Protein AF-A0A9P0PXV8-F1 (afdb_monomer)

pLDDT: mean 83.49, std 12.85, range [47.47, 96.5]

Radius of gyration: 13.32 Å; Cα contacts (8 Å, |Δi|>4): 27; chains: 1; bounding box: 32×25×34 Å

Secondary structure (DSSP, 8-state):
---------------SS---HHHHHHHHHHHHHHTT--GGG---------HHHHTTGGG-

Solvent-accessible surface area (backbone atoms only — not comparable to full-atom values): 4216 Å² total; per-residue (Å²): 132,86,82,82,85,83,89,78,87,89,78,87,81,86,75,89,85,65,72,44,26,68,60,51,48,50,57,51,51,52,51,29,59,76,68,70,46,65,73,85,73,63,89,78,87,84,71,94,68,46,76,49,51,47,73,40,63,84,78,110

Sequence (60 aa):
MNQEIYEELLFARTLITDTKGESIFHVLKDYFIEKAIPLSNIISVATDGAPAMVDVIVDL

Mean predicted aligned error: 6.28 Å

Structure (mmCIF, N/CA/C/O backbone):
data_AF-A0A9P0PXV8-F1
#
_entry.id   AF-A0A9P0PXV8-F1
#
loop_
_atom_site.group_PDB
_atom_site.id
_atom_site.type_symbol
_atom_site.label_atom_id
_atom_site.label_alt_id
_atom_site.label_comp_id
_atom_site.label_asym_id
_atom_site.label_entity_id
_atom_site.label_seq_id
_atom_site.pdbx_PDB_ins_code
_atom_site.Cartn_x
_atom_site.Cartn_y
_atom_site.Cartn_z
_atom_site.occupancy
_atom_site.B_iso_or_equiv
_atom_site.auth_seq_id
_atom_site.auth_comp_id
_atom_site.auth_asym_id
_atom_site.auth_atom_id
_atom_site.pdbx_PDB_model_num
ATOM 1 N N . MET A 1 1 ? -20.204 16.049 17.892 1.00 53.25 1 MET A N 1
ATOM 2 C CA . MET A 1 1 ? -18.782 15.682 18.038 1.00 53.25 1 MET A CA 1
ATOM 3 C C . MET A 1 1 ? -18.189 15.799 16.651 1.00 53.25 1 MET A C 1
ATOM 5 O O . MET A 1 1 ? -18.673 15.101 15.770 1.00 53.25 1 MET A O 1
ATOM 9 N N . ASN A 1 2 ? -17.263 16.727 16.424 1.00 70.19 2 ASN A N 1
ATOM 10 C CA . ASN A 1 2 ? -16.574 16.803 15.139 1.00 70.19 2 ASN A CA 1
ATOM 11 C C . ASN A 1 2 ? -15.554 15.667 15.120 1.00 70.19 2 ASN A C 1
ATOM 13 O O . ASN A 1 2 ? -14.694 15.611 15.995 1.00 70.19 2 ASN A O 1
ATOM 17 N N . GLN A 1 3 ? -15.709 14.724 14.195 1.00 76.62 3 GLN A N 1
ATOM 18 C CA . GLN A 1 3 ? -14.666 13.742 13.930 1.00 76.62 3 GLN A CA 1
ATOM 19 C C . GLN A 1 3 ? -13.611 14.442 13.082 1.00 76.62 3 GLN A C 1
ATOM 21 O O . GLN A 1 3 ? -13.885 14.837 11.951 1.00 76.62 3 GLN A O 1
ATOM 26 N N . GLU A 1 4 ? -12.441 14.664 13.667 1.00 86.31 4 GLU A N 1
ATOM 27 C CA . GLU A 1 4 ? -11.291 15.193 12.944 1.00 86.31 4 GLU A CA 1
ATOM 28 C C . GLU A 1 4 ? -10.645 14.050 12.154 1.00 86.31 4 GLU A C 1
ATOM 30 O O . GLU A 1 4 ? -10.454 12.949 12.673 1.00 86.31 4 GLU A O 1
ATOM 35 N N . ILE A 1 5 ? -10.376 14.303 10.873 1.00 84.81 5 ILE A N 1
ATOM 36 C CA . ILE A 1 5 ? -9.642 13.390 9.998 1.00 84.81 5 ILE A CA 1
ATOM 37 C C . ILE A 1 5 ? -8.185 13.839 10.027 1.00 84.81 5 ILE A C 1
ATOM 39 O O . ILE A 1 5 ? -7.903 15.011 9.776 1.00 84.81 5 ILE A O 1
ATOM 43 N N . TYR A 1 6 ? -7.278 12.908 10.308 1.00 88.62 6 TYR A N 1
ATOM 44 C CA . TYR A 1 6 ? -5.840 13.148 10.275 1.00 88.62 6 TYR A CA 1
ATOM 45 C C . TYR A 1 6 ? -5.205 12.338 9.150 1.00 88.62 6 TYR A C 1
ATOM 47 O O . TYR A 1 6 ? -5.604 11.204 8.884 1.00 88.62 6 TYR A O 1
ATOM 55 N N . GLU A 1 7 ? -4.223 12.943 8.491 1.00 90.94 7 GLU A N 1
ATOM 56 C CA . GLU A 1 7 ? -3.400 12.292 7.479 1.00 90.94 7 GLU A CA 1
ATOM 57 C C . GLU A 1 7 ? -2.083 11.844 8.117 1.00 90.94 7 GLU A C 1
ATOM 59 O O . GLU A 1 7 ? -1.414 12.628 8.791 1.00 90.94 7 GLU A O 1
ATOM 64 N N . GLU A 1 8 ? -1.706 10.584 7.901 1.00 91.62 8 GLU A N 1
ATOM 65 C CA . GLU A 1 8 ? -0.470 10.006 8.424 1.00 91.62 8 GLU A CA 1
ATOM 66 C C . GLU A 1 8 ? 0.249 9.189 7.346 1.00 91.62 8 GLU A C 1
ATOM 68 O O . GLU A 1 8 ? -0.363 8.409 6.612 1.00 91.62 8 GLU A O 1
ATOM 73 N N . LEU A 1 9 ? 1.577 9.324 7.281 1.00 92.75 9 LEU A N 1
ATOM 74 C CA . LEU A 1 9 ? 2.418 8.476 6.441 1.00 92.75 9 LEU A CA 1
ATOM 75 C C . LEU A 1 9 ? 2.731 7.171 7.181 1.00 92.75 9 LEU A C 1
ATOM 77 O O . LEU A 1 9 ? 3.590 7.135 8.059 1.00 92.75 9 LEU A O 1
ATOM 81 N N . LEU A 1 10 ? 2.062 6.084 6.794 1.00 91.44 10 LEU A N 1
ATOM 82 C CA . LEU A 1 10 ? 2.236 4.777 7.435 1.00 91.44 10 LEU A CA 1
ATOM 83 C C . LEU A 1 10 ? 3.577 4.109 7.091 1.00 91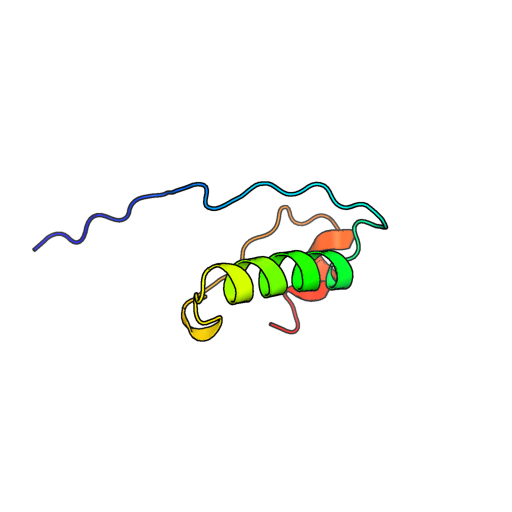.44 10 LEU A C 1
ATOM 85 O O . LEU A 1 10 ? 4.188 3.459 7.947 1.00 91.44 10 LEU A O 1
ATOM 89 N N . PHE A 1 11 ? 4.030 4.221 5.837 1.00 93.19 11 PHE A N 1
ATOM 90 C CA . PHE A 1 11 ? 5.290 3.624 5.393 1.00 93.19 11 PHE A CA 1
ATOM 91 C C . PHE A 1 11 ? 5.834 4.217 4.092 1.00 93.19 11 PHE A C 1
ATOM 93 O O . PHE A 1 11 ? 5.107 4.797 3.292 1.00 93.19 11 PHE A O 1
ATOM 100 N N . ALA A 1 12 ? 7.124 3.968 3.863 1.00 93.62 12 ALA A N 1
ATOM 101 C CA . ALA A 1 12 ? 7.787 4.091 2.572 1.00 93.62 12 ALA A CA 1
ATOM 102 C C . ALA A 1 12 ? 8.680 2.856 2.371 1.00 93.62 12 ALA A C 1
ATOM 104 O O . ALA A 1 12 ? 9.474 2.514 3.249 1.00 93.62 12 ALA A O 1
ATOM 105 N N . ARG A 1 13 ? 8.532 2.156 1.242 1.00 90.94 13 ARG A N 1
ATOM 106 C CA . ARG A 1 13 ? 9.324 0.964 0.897 1.00 90.94 13 ARG A CA 1
ATOM 107 C C . ARG A 1 13 ? 9.895 1.107 -0.509 1.00 90.94 13 ARG A C 1
ATOM 109 O O . ARG A 1 13 ? 9.199 1.550 -1.417 1.00 90.94 13 ARG A O 1
ATOM 116 N N . THR A 1 14 ? 11.147 0.698 -0.684 1.00 91.44 14 THR A N 1
ATOM 117 C CA . THR A 1 14 ? 11.785 0.620 -2.002 1.00 91.44 14 THR A CA 1
ATOM 118 C C . THR A 1 14 ? 11.333 -0.648 -2.722 1.00 91.44 14 THR A C 1
ATOM 120 O O . THR A 1 14 ? 11.412 -1.738 -2.156 1.00 91.44 14 THR A O 1
ATOM 123 N N . LEU A 1 15 ? 10.900 -0.514 -3.975 1.00 89.56 15 LEU A N 1
ATOM 124 C CA . LEU A 1 15 ? 10.605 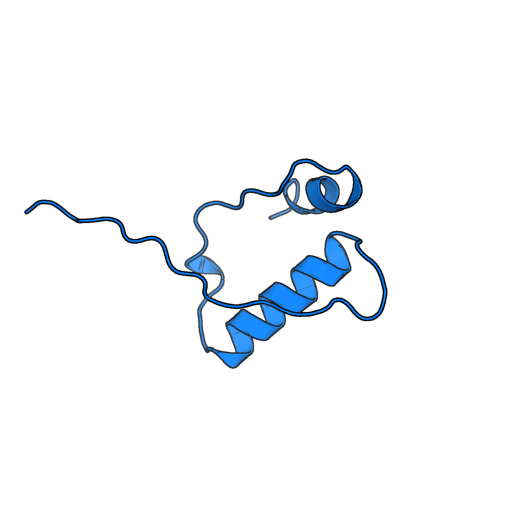-1.649 -4.850 1.00 89.56 15 LEU A CA 1
ATOM 125 C C . LEU A 1 15 ? 11.911 -2.169 -5.460 1.00 89.56 15 LEU A C 1
ATOM 127 O O . LEU A 1 15 ? 12.673 -1.400 -6.041 1.00 89.56 15 LEU A O 1
ATOM 131 N N . ILE A 1 16 ? 12.185 -3.464 -5.295 1.00 88.62 16 ILE A N 1
ATOM 132 C CA . ILE A 1 16 ? 13.461 -4.073 -5.709 1.00 88.62 16 ILE A CA 1
ATOM 133 C C . ILE A 1 16 ? 13.409 -4.570 -7.163 1.00 88.62 16 ILE A C 1
ATOM 135 O O . ILE A 1 16 ? 14.439 -4.613 -7.832 1.00 88.62 16 ILE A O 1
ATOM 139 N N . THR A 1 17 ? 12.231 -4.963 -7.649 1.00 85.94 17 THR A N 1
ATOM 140 C CA . THR A 1 17 ? 12.067 -5.693 -8.914 1.00 85.94 17 THR A CA 1
ATOM 141 C C . THR A 1 17 ? 11.548 -4.809 -10.043 1.00 85.94 17 THR A C 1
ATOM 143 O O . THR A 1 17 ? 12.281 -4.503 -10.980 1.00 85.94 17 THR A O 1
ATOM 146 N N . ASP A 1 18 ? 10.285 -4.406 -9.968 1.00 86.94 18 ASP A N 1
ATOM 147 C CA . ASP A 1 18 ? 9.601 -3.598 -10.970 1.00 86.94 18 ASP A CA 1
ATOM 148 C C . ASP A 1 18 ? 8.593 -2.644 -10.312 1.00 86.94 18 ASP A C 1
ATOM 150 O O . ASP A 1 18 ? 8.409 -2.637 -9.094 1.00 86.94 18 ASP A O 1
ATOM 154 N N . THR A 1 19 ? 7.970 -1.800 -11.132 1.00 86.25 19 THR A N 1
ATOM 155 C CA . THR A 1 19 ? 6.927 -0.852 -10.720 1.00 86.25 19 THR A CA 1
ATOM 156 C C . THR A 1 19 ? 5.548 -1.294 -11.202 1.00 86.25 19 THR A C 1
ATOM 158 O O . THR A 1 19 ? 4.692 -0.449 -11.453 1.00 86.25 19 THR A O 1
ATOM 161 N N . LYS A 1 20 ? 5.333 -2.598 -11.425 1.00 84.81 20 LYS A N 1
ATOM 162 C CA . LYS A 1 20 ? 4.012 -3.099 -11.814 1.00 84.81 20 LYS A CA 1
ATOM 163 C C . LYS A 1 20 ? 3.076 -3.012 -10.621 1.00 84.81 20 LYS A C 1
ATOM 165 O O . LYS A 1 20 ? 3.485 -3.288 -9.490 1.00 84.81 20 LYS A O 1
ATOM 170 N N . GLY A 1 21 ? 1.807 -2.719 -10.886 1.00 82.31 21 GLY A N 1
ATOM 171 C CA . GLY A 1 21 ? 0.793 -2.674 -9.841 1.00 82.31 21 GLY A CA 1
ATOM 172 C C . GLY A 1 21 ? 0.772 -3.942 -8.976 1.00 82.31 21 GLY A C 1
ATOM 173 O O . GLY A 1 21 ? 0.683 -3.829 -7.759 1.00 82.31 21 GLY A O 1
ATOM 174 N N . GLU A 1 22 ? 0.913 -5.140 -9.561 1.00 85.31 22 GLU A N 1
ATOM 175 C CA . GLU A 1 22 ? 0.916 -6.408 -8.808 1.00 85.31 22 GLU A CA 1
ATOM 176 C C . GLU A 1 22 ? 2.036 -6.458 -7.752 1.00 85.31 22 GLU A C 1
ATOM 178 O O . GLU A 1 22 ? 1.792 -6.792 -6.591 1.00 85.31 22 GLU A O 1
ATOM 183 N N . SER A 1 23 ? 3.266 -6.092 -8.125 1.00 87.75 23 SER A N 1
ATOM 184 C CA . SER A 1 23 ? 4.408 -6.033 -7.202 1.00 87.75 23 SER A CA 1
ATOM 185 C C . SER A 1 23 ? 4.165 -5.025 -6.078 1.00 87.75 23 SER A C 1
ATOM 187 O O . SER A 1 23 ? 4.490 -5.279 -4.919 1.00 87.75 23 SER A O 1
ATOM 189 N N . ILE A 1 24 ? 3.543 -3.893 -6.406 1.00 88.50 24 ILE A N 1
ATOM 190 C CA . ILE A 1 24 ? 3.206 -2.835 -5.448 1.00 88.50 24 ILE A CA 1
ATOM 191 C C . ILE A 1 24 ? 2.130 -3.303 -4.470 1.00 88.50 24 ILE A C 1
ATOM 193 O O . ILE A 1 24 ? 2.266 -3.094 -3.263 1.00 88.50 24 ILE A O 1
ATOM 197 N N . PHE A 1 25 ? 1.099 -3.985 -4.968 1.00 87.94 25 PHE A N 1
ATOM 198 C CA . PHE A 1 25 ? 0.050 -4.562 -4.137 1.00 87.94 25 PHE A CA 1
ATOM 199 C C . PHE A 1 25 ? 0.609 -5.591 -3.153 1.00 87.94 25 PHE A C 1
ATOM 201 O O . PHE A 1 25 ? 0.255 -5.553 -1.976 1.00 87.94 25 PHE A O 1
ATOM 208 N N . HIS A 1 26 ? 1.521 -6.465 -3.588 1.00 90.50 26 HIS A N 1
ATOM 209 C CA . HIS A 1 26 ? 2.173 -7.417 -2.687 1.00 90.50 26 HIS A CA 1
ATOM 210 C C . HIS A 1 26 ? 2.942 -6.711 -1.564 1.00 90.50 26 HIS A C 1
ATOM 212 O O . HIS A 1 26 ? 2.763 -7.049 -0.397 1.00 90.50 26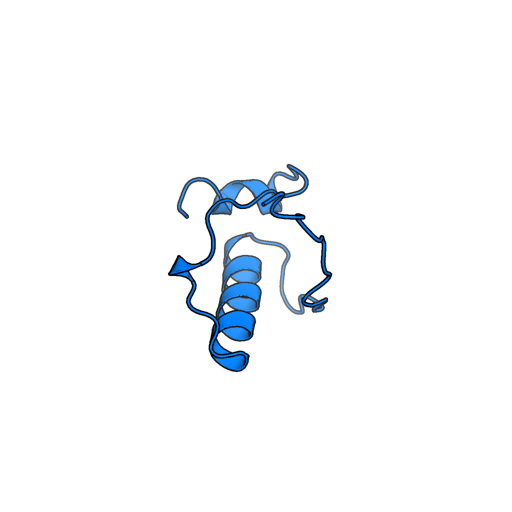 HIS A O 1
ATOM 218 N N . VAL A 1 27 ? 3.711 -5.665 -1.884 1.00 92.44 27 VAL A N 1
ATOM 219 C CA . VAL A 1 27 ? 4.447 -4.876 -0.880 1.00 92.44 27 VAL A CA 1
ATOM 220 C C . VAL A 1 27 ? 3.506 -4.193 0.124 1.00 92.44 27 VAL A C 1
ATOM 222 O O . VAL A 1 27 ? 3.794 -4.176 1.325 1.00 92.44 27 VAL A O 1
ATOM 225 N N . LEU A 1 28 ? 2.372 -3.656 -0.338 1.00 91.69 28 LEU A N 1
ATOM 226 C CA . LEU A 1 28 ? 1.330 -3.084 0.522 1.00 91.69 28 LEU A CA 1
ATOM 227 C C . LEU A 1 28 ? 0.696 -4.158 1.420 1.00 91.69 28 LEU A C 1
ATOM 229 O O . LEU A 1 28 ? 0.596 -3.974 2.633 1.00 91.69 28 LEU A O 1
ATOM 233 N N . LYS A 1 29 ? 0.288 -5.287 0.836 1.00 92.00 29 LYS A N 1
ATOM 234 C CA . LYS A 1 29 ? -0.352 -6.404 1.541 1.00 92.00 29 LYS A CA 1
ATOM 235 C C . LYS A 1 29 ? 0.552 -6.974 2.629 1.00 92.00 29 LYS A C 1
ATOM 237 O O . LYS A 1 29 ? 0.092 -7.164 3.754 1.00 92.00 29 LYS A O 1
ATOM 242 N N . ASP A 1 30 ? 1.828 -7.184 2.326 1.00 94.25 30 ASP A N 1
ATOM 243 C CA . ASP A 1 30 ? 2.811 -7.681 3.288 1.00 94.25 30 ASP A CA 1
ATOM 244 C C . ASP A 1 30 ? 3.003 -6.700 4.449 1.00 94.25 30 ASP A C 1
ATOM 246 O O . ASP A 1 30 ? 3.063 -7.121 5.604 1.00 94.25 30 ASP A O 1
ATOM 250 N N . TYR A 1 31 ? 3.017 -5.387 4.180 1.00 94.56 31 TYR A N 1
ATOM 251 C CA . TYR A 1 31 ? 3.045 -4.374 5.239 1.00 94.56 31 TYR A CA 1
ATOM 252 C C . TYR A 1 31 ? 1.811 -4.461 6.150 1.00 94.56 31 TYR A C 1
ATOM 254 O O . TYR A 1 31 ? 1.950 -4.426 7.373 1.00 94.56 31 TYR A O 1
ATOM 262 N N . PHE A 1 32 ? 0.611 -4.610 5.584 1.00 94.75 32 PHE A N 1
ATOM 263 C CA . PHE A 1 32 ? -0.626 -4.731 6.363 1.00 94.75 32 PHE A CA 1
ATOM 264 C C . PHE A 1 32 ? -0.627 -5.994 7.230 1.00 94.75 32 PHE A C 1
ATOM 266 O O . PHE A 1 32 ? -0.966 -5.924 8.411 1.00 94.75 32 PHE A O 1
ATOM 273 N N . ILE A 1 33 ? -0.172 -7.127 6.685 1.00 95.44 33 ILE A N 1
ATOM 274 C CA . ILE A 1 33 ? -0.008 -8.377 7.440 1.00 95.44 33 ILE A CA 1
ATOM 275 C C . ILE A 1 33 ? 0.998 -8.189 8.583 1.00 95.44 33 ILE A C 1
ATOM 277 O O . ILE A 1 33 ? 0.691 -8.542 9.720 1.00 95.44 33 ILE A O 1
ATOM 281 N N . GLU A 1 34 ? 2.164 -7.590 8.316 1.00 96.50 34 GLU A N 1
ATOM 282 C CA . GLU A 1 34 ? 3.205 -7.325 9.324 1.00 96.50 34 GLU A CA 1
ATOM 283 C C . GLU A 1 34 ? 2.679 -6.467 10.484 1.00 96.50 34 GLU A C 1
ATOM 285 O O . GLU A 1 34 ? 3.017 -6.703 11.644 1.00 96.50 34 GLU A O 1
ATOM 290 N N . LYS A 1 35 ? 1.833 -5.475 10.184 1.00 95.31 35 LYS A N 1
ATOM 291 C CA . LYS A 1 35 ? 1.230 -4.582 11.185 1.00 95.31 35 LYS A CA 1
ATOM 292 C C . LYS A 1 35 ? -0.080 -5.102 11.773 1.00 95.31 35 LYS A C 1
ATOM 294 O O . LYS A 1 35 ? -0.673 -4.409 12.595 1.00 95.31 35 LYS A O 1
ATOM 299 N N . ALA A 1 36 ? -0.523 -6.297 11.377 1.00 96.50 36 ALA A N 1
ATOM 300 C CA . ALA A 1 36 ? -1.826 -6.855 11.732 1.00 96.50 36 ALA A CA 1
ATOM 301 C C . ALA A 1 36 ? -2.999 -5.895 11.428 1.00 96.50 36 ALA A C 1
ATOM 303 O O . ALA A 1 36 ? -3.982 -5.843 12.167 1.00 96.50 36 ALA A O 1
ATOM 304 N N . ILE A 1 37 ? -2.894 -5.132 10.335 1.00 94.25 37 ILE A N 1
ATOM 305 C CA . ILE A 1 37 ? -3.938 -4.229 9.843 1.00 94.25 37 ILE A CA 1
ATOM 306 C C . ILE A 1 37 ? -4.807 -5.009 8.847 1.00 94.25 37 ILE A C 1
ATOM 308 O O . ILE A 1 37 ? -4.303 -5.448 7.811 1.00 94.25 37 ILE A O 1
ATOM 312 N N . PRO A 1 38 ? -6.113 -5.192 9.107 1.00 94.56 38 PRO A N 1
ATOM 313 C CA . PRO A 1 38 ? -7.007 -5.824 8.146 1.00 94.56 38 PRO A CA 1
ATOM 314 C C . PRO A 1 38 ? -7.107 -5.011 6.851 1.00 94.56 38 PRO A C 1
ATOM 316 O O . PRO A 1 38 ? -7.368 -3.809 6.888 1.00 94.56 38 PRO A O 1
ATOM 319 N N . LEU A 1 39 ? -6.984 -5.673 5.695 1.00 90.50 39 LEU A N 1
ATOM 320 C CA . LEU A 1 39 ? -7.217 -5.031 4.392 1.00 90.50 39 LEU A CA 1
ATOM 321 C C . LEU A 1 39 ? -8.640 -4.467 4.264 1.00 90.50 39 LEU A C 1
ATOM 323 O O . LEU A 1 39 ? -8.838 -3.474 3.578 1.00 90.50 39 LEU A O 1
ATOM 327 N N . SER A 1 40 ? -9.611 -5.038 4.985 1.00 91.88 40 SER A N 1
ATOM 328 C CA . SER A 1 40 ? -10.995 -4.548 5.050 1.00 91.88 40 SER A CA 1
ATOM 329 C C . SER A 1 40 ? -11.136 -3.127 5.607 1.00 91.88 40 SER A C 1
ATOM 331 O O . SER A 1 40 ? -12.221 -2.560 5.538 1.00 91.88 40 SER A O 1
ATOM 333 N N . ASN A 1 41 ? -10.075 -2.558 6.186 1.00 90.94 41 ASN A N 1
ATOM 334 C CA . ASN A 1 41 ? -10.063 -1.166 6.634 1.00 90.94 41 ASN A CA 1
ATOM 335 C C . ASN A 1 41 ? -9.833 -0.178 5.477 1.00 90.94 41 ASN A C 1
ATOM 337 O O . ASN A 1 41 ? -10.066 1.018 5.647 1.00 90.94 41 ASN A O 1
ATOM 341 N N . ILE A 1 42 ? -9.358 -0.650 4.320 1.00 89.19 42 ILE A N 1
ATOM 342 C CA . ILE A 1 42 ? -9.167 0.179 3.130 1.00 89.19 42 ILE A CA 1
ATOM 343 C C . ILE A 1 42 ? -10.540 0.440 2.509 1.00 89.19 42 ILE A C 1
ATOM 345 O O . ILE A 1 42 ? -11.208 -0.479 2.048 1.00 89.19 42 ILE A O 1
ATOM 349 N N . ILE A 1 43 ? -10.955 1.707 2.500 1.00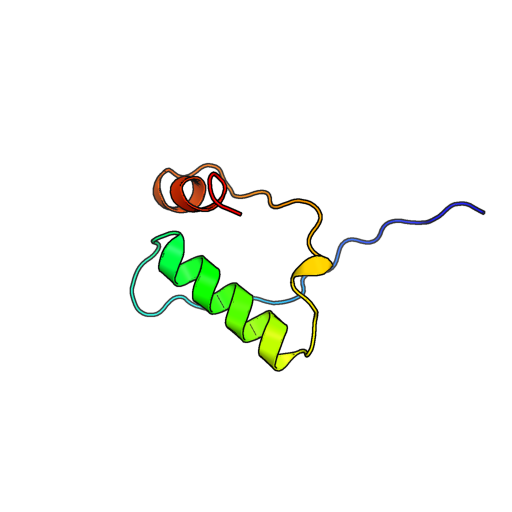 89.12 43 ILE A N 1
ATOM 350 C CA . ILE A 1 43 ? -12.232 2.146 1.910 1.00 89.12 43 ILE A CA 1
ATOM 351 C C . ILE A 1 43 ? -12.074 2.718 0.498 1.00 89.12 43 ILE A C 1
ATOM 353 O O . ILE A 1 43 ? -13.047 2.819 -0.242 1.00 89.12 43 ILE A O 1
ATOM 357 N N . SER A 1 44 ? -10.864 3.159 0.152 1.00 86.81 44 SER A N 1
ATOM 358 C CA . SER A 1 44 ? -10.524 3.758 -1.136 1.00 86.81 44 SER A CA 1
ATOM 359 C C . SER A 1 44 ? -9.006 3.794 -1.297 1.00 86.81 44 SER A C 1
ATOM 361 O O . SER A 1 44 ? -8.276 3.892 -0.306 1.00 86.81 44 SER A O 1
ATOM 363 N N . VAL A 1 45 ? -8.539 3.732 -2.542 1.00 86.06 45 VAL A N 1
ATOM 364 C CA . VAL A 1 45 ? -7.125 3.826 -2.913 1.00 86.06 45 VAL A CA 1
ATOM 365 C C . VAL A 1 45 ? -6.987 4.859 -4.024 1.00 86.06 45 VAL A C 1
ATOM 367 O O . VAL A 1 45 ? -7.714 4.819 -5.013 1.00 86.06 45 VAL A O 1
ATOM 370 N N . ALA A 1 46 ? -6.033 5.774 -3.868 1.00 85.81 46 ALA A N 1
ATOM 371 C CA . ALA A 1 46 ? -5.641 6.719 -4.903 1.00 85.81 46 ALA A CA 1
ATOM 372 C C . ALA A 1 46 ? -4.182 6.461 -5.288 1.00 85.81 46 ALA A C 1
ATOM 374 O O . ALA A 1 46 ? -3.319 6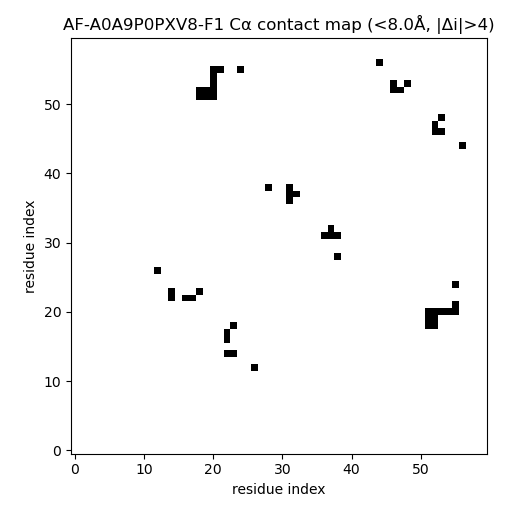.349 -4.416 1.00 85.81 46 ALA A O 1
ATOM 375 N N . THR A 1 47 ? -3.906 6.374 -6.587 1.00 85.31 47 THR A N 1
ATOM 376 C CA . THR 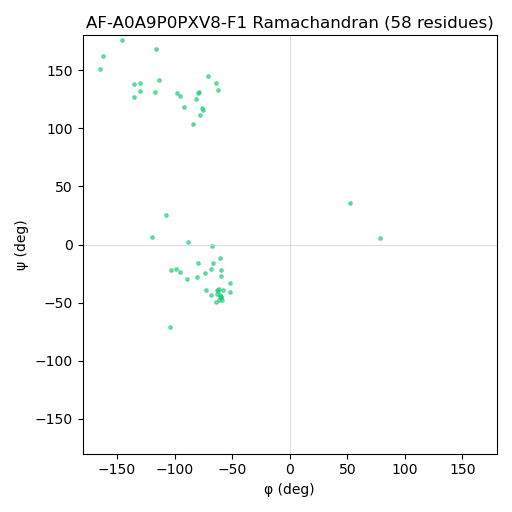A 1 47 ? -2.540 6.350 -7.126 1.00 85.31 47 THR A CA 1
ATOM 377 C C . THR A 1 47 ? -2.301 7.588 -7.984 1.00 85.31 47 THR A C 1
ATOM 379 O O . THR A 1 47 ? -3.230 8.327 -8.310 1.00 85.31 47 THR A O 1
ATOM 382 N N . ASP A 1 48 ? -1.044 7.832 -8.346 1.00 82.12 48 ASP A N 1
ATOM 383 C CA . ASP A 1 48 ? -0.611 8.991 -9.136 1.00 82.12 48 ASP A CA 1
ATOM 384 C C . ASP A 1 48 ? -1.104 8.993 -10.599 1.00 82.12 48 ASP A C 1
ATOM 386 O O . ASP A 1 48 ? -0.832 9.936 -11.343 1.00 82.12 48 ASP A O 1
ATOM 390 N N . GLY A 1 49 ? -1.839 7.961 -11.024 1.00 74.50 49 GLY A N 1
ATOM 391 C CA . GLY A 1 49 ? -2.392 7.858 -12.371 1.00 74.50 49 GLY A CA 1
ATOM 392 C C . GLY A 1 49 ? -1.383 7.425 -13.438 1.00 74.50 49 GLY A C 1
ATOM 393 O O . GLY A 1 49 ? -1.732 7.400 -14.621 1.00 74.50 49 GLY A O 1
ATOM 394 N N . ALA A 1 50 ? -0.148 7.064 -13.070 1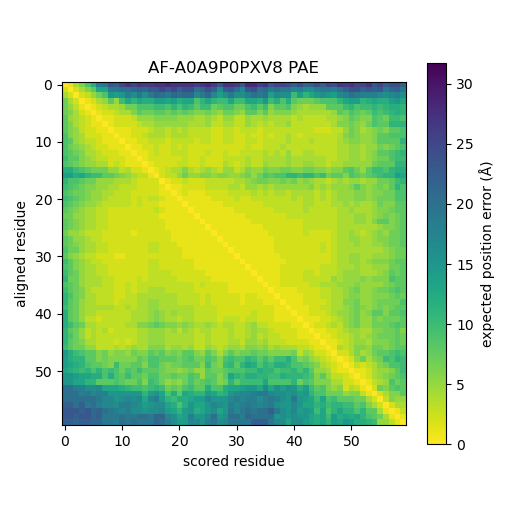.00 81.00 50 ALA A N 1
ATOM 395 C CA . ALA A 1 50 ? 0.803 6.512 -14.027 1.00 81.00 50 ALA A CA 1
ATOM 396 C C . ALA A 1 50 ? 0.286 5.160 -14.561 1.00 81.00 50 ALA A C 1
ATOM 398 O O . ALA A 1 50 ? -0.190 4.347 -13.768 1.00 81.00 50 ALA A O 1
ATOM 399 N N . PRO A 1 51 ? 0.417 4.846 -15.867 1.00 75.75 51 PRO A N 1
ATOM 400 C CA . PRO A 1 51 ? -0.102 3.594 -16.432 1.00 75.75 51 PRO A CA 1
ATOM 401 C C . PRO A 1 51 ? 0.334 2.328 -15.680 1.00 75.75 51 PRO A C 1
ATOM 403 O O . PRO A 1 51 ? -0.439 1.389 -15.551 1.00 75.75 51 PRO A O 1
ATOM 406 N N . ALA A 1 52 ? 1.545 2.327 -15.115 1.00 70.38 52 ALA A N 1
ATOM 407 C CA . ALA A 1 52 ? 2.066 1.218 -14.315 1.00 70.38 52 ALA A CA 1
ATOM 408 C C . ALA A 1 52 ? 1.354 1.022 -12.953 1.00 70.38 52 ALA A C 1
ATOM 410 O O . ALA A 1 52 ? 1.411 -0.068 -12.387 1.00 70.38 52 ALA A O 1
ATOM 411 N N . MET A 1 53 ? 0.685 2.065 -12.445 1.00 69.00 53 MET A N 1
ATOM 412 C CA . MET A 1 53 ? 0.013 2.141 -11.140 1.00 69.00 53 MET A CA 1
ATOM 413 C C . MET A 1 53 ? -1.516 2.017 -11.229 1.00 69.00 53 MET A C 1
ATOM 415 O O . MET A 1 53 ? -2.163 1.702 -10.232 1.00 69.00 53 MET A O 1
ATOM 419 N N . VAL A 1 54 ? -2.107 2.308 -12.393 1.00 64.38 54 VAL A N 1
ATOM 420 C CA . VAL A 1 54 ? -3.570 2.305 -12.600 1.00 64.38 54 VAL A CA 1
ATOM 421 C C . VAL A 1 54 ? -4.113 0.891 -12.817 1.00 64.38 54 VAL A C 1
ATOM 423 O O . VAL A 1 54 ? -5.243 0.614 -12.424 1.00 64.38 54 VAL A O 1
ATOM 426 N N . ASP A 1 55 ? -3.291 -0.013 -13.355 1.00 61.47 55 ASP A N 1
ATOM 427 C CA . ASP A 1 55 ? -3.679 -1.388 -13.711 1.00 61.47 55 ASP A CA 1
ATOM 428 C C . ASP A 1 55 ? -4.186 -2.215 -12.512 1.00 61.47 55 ASP A C 1
ATOM 430 O O . ASP A 1 55 ? -4.917 -3.176 -12.695 1.00 61.47 55 ASP A O 1
ATOM 434 N N . VAL A 1 56 ? -3.838 -1.837 -11.274 1.00 56.72 56 VAL A N 1
ATOM 435 C CA . VAL A 1 56 ? -4.239 -2.569 -10.057 1.00 56.72 56 VAL A CA 1
ATOM 436 C C . VAL A 1 56 ? -5.493 -2.040 -9.368 1.00 56.72 56 VAL A C 1
ATOM 438 O O . VAL A 1 56 ? -6.149 -2.800 -8.664 1.00 56.72 56 VAL A O 1
ATOM 441 N N . ILE A 1 57 ? -5.871 -0.771 -9.554 1.00 55.81 57 ILE A N 1
ATOM 442 C CA . ILE A 1 57 ? -7.049 -0.224 -8.848 1.00 55.81 57 ILE A CA 1
ATOM 443 C C . ILE A 1 57 ? -8.359 -0.760 -9.430 1.00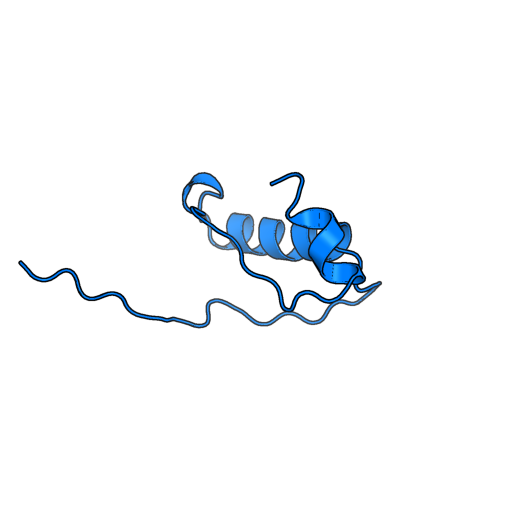 55.81 57 ILE A C 1
ATOM 445 O O . ILE A 1 57 ? -9.360 -0.818 -8.725 1.00 55.81 57 ILE A O 1
ATOM 449 N N . VAL A 1 58 ? -8.369 -1.177 -10.695 1.00 49.84 58 VAL A N 1
ATOM 450 C CA . VAL A 1 58 ? -9.577 -1.729 -11.326 1.00 49.84 58 VAL A CA 1
ATOM 451 C C . VAL A 1 58 ? -10.026 -3.072 -10.733 1.00 49.84 58 VAL A C 1
ATOM 453 O O . VAL A 1 58 ? -11.189 -3.423 -10.917 1.00 49.8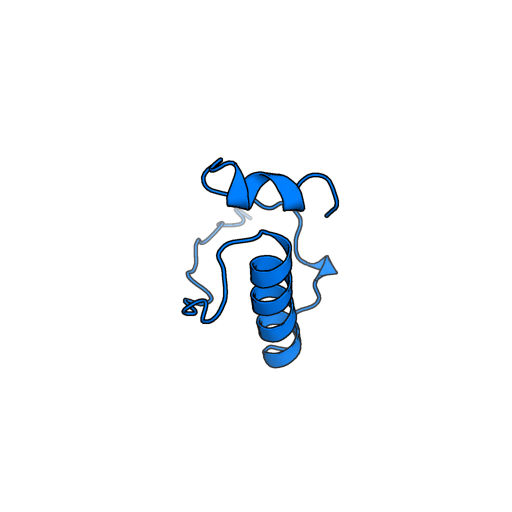4 58 VAL A O 1
ATOM 456 N N . ASP A 1 59 ? -9.166 -3.759 -9.970 1.00 47.47 59 ASP A N 1
ATOM 457 C CA . ASP A 1 59 ? -9.423 -5.102 -9.426 1.00 47.47 59 ASP A CA 1
ATOM 458 C C . ASP A 1 59 ? -9.403 -5.187 -7.878 1.00 47.47 59 ASP A C 1
ATOM 460 O O . ASP A 1 59 ? -9.477 -6.294 -7.333 1.00 47.47 59 ASP A O 1
ATOM 464 N N . LEU A 1 60 ? -9.293 -4.054 -7.160 1.00 52.81 60 LEU A N 1
ATOM 465 C CA . LEU A 1 60 ? -9.310 -3.988 -5.682 1.00 52.81 60 LEU A CA 1
ATOM 466 C C . LEU A 1 60 ? -10.701 -3.749 -5.083 1.00 52.81 60 LEU A C 1
ATOM 468 O O . LEU A 1 60 ? -11.450 -2.900 -5.615 1.00 52.81 60 LEU A O 1
#

Organism: Acanthoscelides obtectus (NCBI:txid200917)

Foldseek 3Di:
DDDDDDDDDPDDDDQDPDLAQVSVVVVVVVSCVVVVNDPVVDPDDDDPPDPRNPVNRVPD